Protein AF-A0A7M3SUS5-F1 (afdb_monomer_lite)

Foldseek 3Di:
DDDDDPDPVVQVVQQLPFAWDDDQFWIKTDGHPRDIDIDGPVFFFFWKWWAALPDDVDQRIWIWTDGDPDIDIHRCPHHCNVVVVVVQVPPPPFAVVLVVVRVPDNHGDMGTRDGDDDD

Radius of gyration: 15.19 Å; chains: 1; bounding box: 32×44×40 Å

Organism: NCBI:txid589162

Structure (mmCIF, N/CA/C/O backbone):
data_AF-A0A7M3SUS5-F1
#
_entry.id   AF-A0A7M3SUS5-F1
#
loop_
_atom_site.group_PDB
_atom_site.id
_atom_site.type_symbol
_atom_site.label_atom_id
_atom_site.label_alt_id
_atom_site.label_comp_id
_atom_site.label_asym_id
_atom_site.label_entity_id
_atom_site.label_seq_id
_atom_site.pdbx_PDB_ins_code
_atom_site.Cartn_x
_atom_site.Cartn_y
_atom_site.Cartn_z
_atom_site.occupancy
_atom_site.B_iso_or_equiv
_atom_site.auth_seq_id
_atom_site.auth_comp_id
_atom_site.auth_asym_id
_atom_site.auth_atom_id
_atom_site.pdbx_PDB_model_num
ATOM 1 N N . MET A 1 1 ? 0.648 -34.077 -21.113 1.00 37.06 1 MET A N 1
ATOM 2 C CA . MET A 1 1 ? 1.549 -32.969 -21.511 1.00 37.06 1 MET A CA 1
ATOM 3 C C . MET A 1 1 ? 0.946 -31.666 -20.999 1.00 37.06 1 MET A C 1
ATOM 5 O O . MET A 1 1 ? -0.197 -31.383 -21.328 1.00 37.06 1 MET A O 1
ATOM 9 N N . ARG A 1 2 ? 1.629 -30.940 -20.102 1.00 43.94 2 ARG A N 1
ATOM 10 C CA . ARG A 1 2 ? 1.117 -29.683 -19.525 1.00 43.94 2 ARG A CA 1
ATOM 11 C C . ARG A 1 2 ? 1.377 -28.539 -20.511 1.00 43.94 2 ARG A C 1
ATOM 13 O O . ARG A 1 2 ? 2.523 -28.171 -20.730 1.00 43.94 2 ARG A O 1
ATOM 20 N N . PHE A 1 3 ? 0.316 -28.000 -21.106 1.00 39.19 3 PHE A N 1
ATOM 21 C CA . PHE A 1 3 ? 0.371 -26.826 -21.977 1.00 39.19 3 PHE A CA 1
ATOM 22 C C . PHE A 1 3 ? 0.486 -25.566 -21.113 1.00 39.19 3 PHE A C 1
ATOM 24 O O . PHE A 1 3 ? -0.506 -25.068 -20.588 1.00 39.19 3 PHE A O 1
ATOM 31 N N . TRP A 1 4 ? 1.702 -25.060 -20.918 1.00 55.78 4 TRP A N 1
ATOM 32 C CA . TRP A 1 4 ? 1.907 -23.749 -20.304 1.00 55.78 4 TRP A CA 1
ATOM 33 C C . TRP A 1 4 ? 1.641 -22.674 -21.357 1.00 55.78 4 TRP A C 1
ATOM 35 O O . TRP A 1 4 ? 2.462 -22.419 -22.237 1.00 55.78 4 TRP A O 1
ATOM 45 N N . LYS A 1 5 ? 0.455 -22.062 -21.290 1.00 53.94 5 LYS A N 1
ATOM 46 C CA . LYS A 1 5 ? 0.111 -20.878 -22.080 1.00 53.94 5 LYS A CA 1
ATOM 47 C C . LYS A 1 5 ? 1.040 -19.753 -21.612 1.00 53.94 5 LYS A C 1
ATOM 49 O O . LYS A 1 5 ? 0.907 -19.287 -20.483 1.00 53.94 5 LYS A O 1
ATOM 54 N N . ARG A 1 6 ? 2.020 -19.362 -22.436 1.00 55.66 6 ARG A N 1
ATOM 55 C CA . ARG A 1 6 ? 2.871 -18.193 -22.158 1.00 55.66 6 ARG A CA 1
ATOM 56 C C . ARG A 1 6 ? 1.949 -16.992 -21.940 1.00 55.66 6 ARG A C 1
ATOM 58 O O . ARG A 1 6 ? 1.193 -16.633 -22.841 1.00 55.66 6 ARG A O 1
ATOM 65 N N . ARG A 1 7 ? 1.956 -16.430 -20.730 1.00 55.03 7 ARG A N 1
ATOM 66 C CA . ARG A 1 7 ? 1.223 -15.203 -20.406 1.00 55.03 7 ARG A CA 1
ATOM 67 C C . ARG A 1 7 ? 1.871 -14.088 -21.220 1.00 55.03 7 ARG A C 1
ATOM 69 O O . ARG A 1 7 ? 3.079 -13.905 -21.114 1.00 55.03 7 ARG A O 1
ATOM 76 N N . ASP A 1 8 ? 1.103 -13.426 -22.081 1.00 55.88 8 ASP A N 1
ATOM 77 C CA . ASP A 1 8 ? 1.621 -12.327 -22.895 1.00 55.88 8 ASP A CA 1
ATOM 78 C C . ASP A 1 8 ? 2.051 -11.181 -21.959 1.00 55.88 8 ASP A C 1
ATOM 80 O O . ASP A 1 8 ? 1.197 -10.621 -21.259 1.00 55.88 8 ASP A O 1
ATOM 84 N N . PRO A 1 9 ? 3.350 -10.834 -21.909 1.00 54.12 9 PRO A N 1
ATOM 85 C CA . PRO A 1 9 ? 3.841 -9.775 -21.039 1.00 54.12 9 PRO A CA 1
ATOM 86 C C . PRO A 1 9 ? 3.248 -8.404 -21.393 1.00 54.12 9 PRO A C 1
ATOM 88 O O . PRO A 1 9 ? 3.115 -7.571 -20.504 1.00 54.12 9 PRO A O 1
ATOM 91 N N . ARG A 1 10 ? 2.799 -8.173 -22.636 1.00 50.00 10 ARG A N 1
ATOM 92 C CA . ARG A 1 10 ? 2.121 -6.926 -23.033 1.00 50.00 10 ARG A CA 1
ATOM 93 C C . ARG A 1 10 ? 0.696 -6.849 -22.504 1.00 50.00 10 ARG A C 1
ATOM 95 O O . ARG A 1 10 ? 0.263 -5.781 -22.094 1.00 50.00 10 ARG A O 1
ATOM 102 N N . ALA A 1 11 ? -0.021 -7.972 -22.465 1.00 49.66 11 ALA A N 1
ATOM 103 C CA . ALA A 1 11 ? -1.354 -8.033 -21.868 1.00 49.66 11 ALA A CA 1
ATOM 104 C C . ALA A 1 11 ? -1.292 -7.900 -20.338 1.00 49.66 11 ALA A C 1
ATOM 106 O O . ALA A 1 11 ? -2.148 -7.250 -19.745 1.00 49.66 11 ALA A O 1
ATOM 107 N N . ALA A 1 12 ? -0.262 -8.471 -19.702 1.00 54.00 12 ALA A N 1
ATOM 108 C CA . ALA A 1 12 ? 0.000 -8.278 -18.278 1.00 54.00 12 ALA A CA 1
ATOM 109 C C . ALA A 1 12 ? 0.387 -6.821 -17.963 1.00 54.00 12 ALA A C 1
ATOM 111 O O . ALA A 1 12 ? -0.200 -6.232 -17.065 1.00 54.00 12 ALA A O 1
ATOM 112 N N . ALA A 1 13 ? 1.288 -6.214 -18.741 1.00 53.88 13 ALA A N 1
ATOM 113 C CA . ALA A 1 13 ? 1.679 -4.813 -18.580 1.00 53.88 13 ALA A CA 1
ATOM 114 C C . ALA A 1 13 ? 0.517 -3.842 -18.847 1.00 53.88 13 ALA A C 1
ATOM 116 O O . ALA A 1 13 ? 0.313 -2.911 -18.080 1.00 53.88 13 ALA A O 1
ATOM 117 N N . ALA A 1 14 ? -0.306 -4.084 -19.873 1.00 52.41 14 ALA A N 1
ATOM 118 C CA . ALA A 1 14 ? -1.496 -3.276 -20.142 1.00 52.41 14 ALA A CA 1
ATOM 119 C C . ALA A 1 14 ? -2.527 -3.386 -19.011 1.00 52.41 14 ALA A C 1
ATOM 121 O O . ALA A 1 14 ? -3.137 -2.395 -18.641 1.00 52.41 14 ALA A O 1
ATOM 122 N N . GLN A 1 15 ? -2.692 -4.569 -18.415 1.00 52.59 15 GLN A N 1
ATOM 123 C CA . GLN A 1 15 ? -3.563 -4.769 -17.255 1.00 52.59 15 GLN A CA 1
ATOM 124 C C . GLN A 1 15 ? -3.034 -4.087 -15.984 1.00 52.59 15 GLN A C 1
ATOM 126 O O . GLN A 1 15 ? -3.814 -3.838 -15.072 1.00 52.59 15 GLN A O 1
ATOM 131 N N . LEU A 1 16 ? -1.737 -3.768 -15.941 1.00 60.53 16 LEU A N 1
ATOM 132 C CA . LEU A 1 16 ? -1.097 -2.995 -14.878 1.00 60.53 16 LEU A CA 1
ATOM 133 C C . LEU A 1 16 ? -1.031 -1.487 -15.177 1.00 60.53 16 LEU A C 1
ATOM 135 O O . LEU A 1 16 ? -0.818 -0.715 -14.248 1.00 60.53 16 LEU A O 1
ATOM 139 N N . ALA A 1 17 ? -1.236 -1.075 -16.433 1.00 64.31 17 ALA A N 1
ATOM 140 C CA . ALA A 1 17 ? -1.254 0.319 -16.858 1.00 64.31 17 ALA A CA 1
ATOM 141 C C . ALA A 1 17 ? -2.576 0.985 -16.445 1.00 64.31 17 ALA A C 1
ATOM 143 O O . ALA A 1 17 ? -3.630 0.737 -17.032 1.00 64.31 17 ALA A O 1
ATOM 144 N N . GLY A 1 18 ? -2.503 1.827 -15.425 1.00 84.12 18 GLY A N 1
ATOM 145 C CA . GLY A 1 18 ? -3.589 2.657 -14.917 1.00 84.12 18 GLY A CA 1
ATOM 146 C C . GLY A 1 18 ? -3.058 3.565 -13.812 1.00 84.12 18 GLY A C 1
ATOM 147 O O . GLY A 1 18 ? -1.849 3.624 -13.609 1.00 84.12 18 GLY A O 1
ATOM 148 N N . ALA A 1 19 ? -3.935 4.284 -13.123 1.00 93.88 19 ALA A N 1
ATOM 149 C CA . ALA A 1 19 ? -3.577 5.141 -11.997 1.00 93.88 19 ALA A CA 1
ATOM 150 C C . ALA A 1 19 ? -4.220 4.632 -10.705 1.00 93.88 19 ALA A C 1
ATOM 152 O O . ALA A 1 19 ? -5.224 3.918 -10.733 1.00 93.88 19 ALA A O 1
ATOM 153 N N . VAL A 1 20 ? -3.654 5.020 -9.568 1.00 96.88 20 VAL A N 1
ATOM 154 C CA . VAL A 1 20 ? -4.311 4.901 -8.270 1.00 96.88 20 VAL A CA 1
ATOM 155 C C . VAL A 1 20 ? -4.761 6.282 -7.805 1.00 96.88 20 VAL A C 1
ATOM 157 O O . VAL A 1 20 ? -4.039 7.269 -7.927 1.00 96.88 20 VAL A O 1
ATOM 160 N N . SER A 1 21 ? -5.982 6.359 -7.298 1.00 97.06 21 SER A N 1
ATOM 161 C CA . SER A 1 21 ? -6.588 7.571 -6.758 1.00 97.06 21 SER A CA 1
ATOM 162 C C . SER A 1 21 ? -7.419 7.229 -5.528 1.00 97.06 21 SER A C 1
ATOM 164 O O . SER A 1 21 ? -7.692 6.061 -5.240 1.00 97.06 21 SER A O 1
ATOM 166 N N . PHE A 1 22 ? -7.813 8.242 -4.768 1.00 98.06 22 PHE A N 1
ATOM 167 C CA . PHE A 1 22 ? -8.688 8.066 -3.621 1.00 98.06 22 PHE A CA 1
ATOM 168 C C . PHE A 1 22 ? -9.558 9.300 -3.410 1.00 98.06 22 PHE A C 1
ATOM 170 O O . PHE A 1 22 ? -9.218 10.404 -3.832 1.00 98.06 22 PHE A O 1
ATOM 177 N N . ASP A 1 23 ? -10.683 9.078 -2.745 1.00 97.19 23 ASP A N 1
ATOM 178 C CA . ASP A 1 23 ? -11.558 10.104 -2.191 1.00 97.19 23 ASP A CA 1
ATOM 179 C C . ASP A 1 23 ? -11.801 9.812 -0.700 1.00 97.19 23 ASP A C 1
ATOM 181 O O . ASP A 1 23 ? -11.162 8.933 -0.115 1.00 97.19 23 ASP A O 1
ATOM 185 N N . ASP A 1 24 ? -12.736 10.521 -0.072 1.00 97.00 24 ASP A N 1
ATOM 186 C CA . ASP A 1 24 ? -13.064 10.331 1.346 1.00 97.00 24 ASP A CA 1
ATOM 187 C C . ASP A 1 24 ? -13.679 8.954 1.662 1.00 97.00 24 ASP A C 1
ATOM 189 O O . ASP A 1 24 ? -13.742 8.548 2.822 1.00 97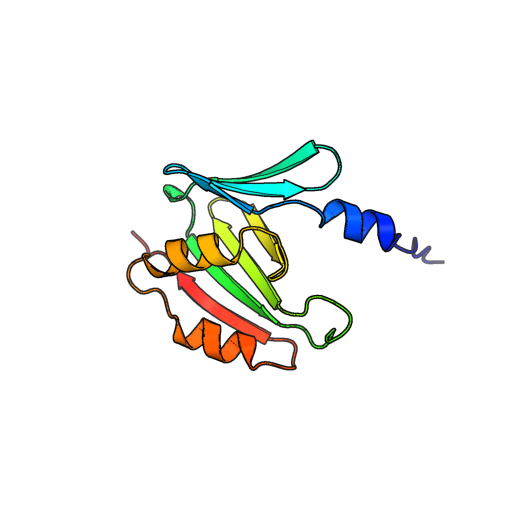.00 24 ASP A O 1
ATOM 193 N N . GLN A 1 25 ? -14.151 8.213 0.655 1.00 96.75 25 GLN A N 1
ATOM 194 C CA . GLN A 1 25 ? -14.850 6.940 0.828 1.00 96.75 25 GLN A CA 1
ATOM 195 C C . GLN A 1 25 ? -13.994 5.724 0.476 1.00 96.75 25 GLN A C 1
ATOM 197 O O . GLN A 1 25 ? -14.131 4.678 1.121 1.00 96.75 25 GLN A O 1
ATOM 202 N N . ARG A 1 26 ? -13.163 5.812 -0.566 1.00 96.88 26 ARG A N 1
ATOM 203 C CA . ARG A 1 26 ? -12.466 4.652 -1.128 1.00 96.88 26 ARG A CA 1
ATOM 204 C C . ARG A 1 26 ? -11.144 4.997 -1.801 1.00 96.88 26 ARG A C 1
ATOM 206 O O . ARG A 1 26 ? -10.934 6.100 -2.292 1.00 96.88 26 ARG A O 1
ATOM 213 N N . ILE A 1 27 ? -10.312 3.971 -1.919 1.00 97.81 27 ILE A N 1
ATOM 214 C CA . ILE A 1 27 ? -9.151 3.922 -2.806 1.00 97.81 27 ILE A CA 1
ATOM 215 C C . ILE A 1 27 ? -9.587 3.199 -4.081 1.00 97.81 27 ILE A C 1
ATOM 217 O O . ILE A 1 27 ? -10.257 2.164 -4.002 1.00 97.81 27 ILE A O 1
ATOM 221 N N . THR A 1 28 ? -9.212 3.721 -5.245 1.00 96.44 28 THR A N 1
ATOM 222 C CA . THR A 1 28 ? -9.520 3.150 -6.559 1.00 96.44 28 THR A CA 1
ATOM 223 C C . THR A 1 28 ? -8.243 2.981 -7.365 1.00 96.44 28 THR A C 1
ATOM 225 O O . THR A 1 28 ? -7.471 3.921 -7.522 1.00 96.44 28 THR A O 1
ATOM 228 N N . ARG A 1 29 ? -8.037 1.787 -7.917 1.00 95.38 29 ARG A N 1
ATOM 229 C CA . ARG A 1 29 ? -7.000 1.510 -8.904 1.00 95.38 29 ARG A CA 1
ATOM 230 C C . ARG A 1 29 ? -7.649 1.262 -10.255 1.00 95.38 29 ARG A C 1
ATOM 232 O O . ARG A 1 29 ? -8.445 0.337 -10.412 1.00 95.38 29 ARG A O 1
ATOM 239 N N . GLU A 1 30 ? -7.284 2.064 -11.237 1.00 94.12 30 GLU A N 1
ATOM 240 C CA . GLU A 1 30 ? -7.628 1.825 -12.630 1.00 94.12 30 GLU A CA 1
ATOM 241 C C . GLU A 1 30 ? -6.696 0.767 -13.229 1.00 94.12 30 GLU A C 1
ATOM 243 O O . GLU A 1 30 ? -5.501 0.708 -12.940 1.00 94.12 30 GLU A O 1
ATOM 248 N N . LEU A 1 31 ? -7.262 -0.090 -14.068 1.00 88.88 31 LEU A N 1
ATOM 249 C CA . LEU A 1 31 ? -6.579 -1.142 -14.807 1.00 88.88 31 LEU A CA 1
ATOM 250 C C . LEU A 1 31 ? -6.808 -0.915 -16.304 1.00 88.88 31 LEU A C 1
ATOM 252 O O . LEU A 1 31 ? -7.820 -0.342 -16.723 1.00 88.88 31 LEU A O 1
ATOM 256 N N . GLY A 1 32 ? -5.932 -1.468 -17.140 1.00 83.50 32 GLY A N 1
ATOM 257 C CA . GLY A 1 32 ? -6.126 -1.411 -18.586 1.00 83.50 32 GLY A CA 1
ATOM 258 C C . GLY A 1 32 ? -7.459 -2.006 -19.045 1.00 83.50 32 GLY A C 1
ATOM 259 O O . GLY A 1 32 ? -7.948 -3.012 -18.520 1.00 83.50 32 GLY A O 1
ATOM 260 N N . GLY A 1 33 ? -8.026 -1.393 -20.086 1.00 80.88 33 GLY A N 1
ATOM 261 C CA . GLY A 1 33 ? -9.284 -1.834 -20.690 1.00 80.88 33 GLY A CA 1
ATOM 262 C C . GLY A 1 33 ? -10.539 -1.364 -19.950 1.00 80.88 33 GLY A C 1
ATOM 263 O O . GLY A 1 33 ? -11.564 -2.033 -20.039 1.00 80.88 33 GLY A O 1
ATOM 264 N N . GLY A 1 34 ? -10.463 -0.246 -19.216 1.00 83.31 34 GLY A N 1
ATOM 265 C CA . GLY A 1 34 ? -11.615 0.373 -18.543 1.00 83.31 34 GLY A CA 1
ATOM 266 C C . GLY A 1 34 ? -12.080 -0.370 -17.290 1.00 83.31 34 GLY A C 1
ATOM 267 O O . GLY A 1 34 ? -13.203 -0.177 -16.832 1.00 83.31 34 GLY A O 1
ATOM 268 N N . ARG A 1 35 ? -11.237 -1.253 -16.755 1.00 89.69 35 ARG A N 1
ATOM 269 C CA . ARG A 1 35 ? -11.499 -1.971 -15.509 1.00 89.69 35 ARG A CA 1
ATOM 270 C C . ARG A 1 35 ? -10.977 -1.156 -14.333 1.00 89.69 35 ARG A C 1
ATOM 272 O O . ARG A 1 35 ? -9.997 -0.435 -14.469 1.00 89.69 35 ARG A O 1
ATOM 279 N N . SER A 1 36 ? -11.578 -1.332 -13.167 1.00 92.38 36 SER A N 1
ATOM 280 C CA . SER A 1 36 ? -11.056 -0.780 -11.922 1.00 92.38 36 SER A CA 1
ATOM 281 C C . SER A 1 36 ? -11.304 -1.727 -10.757 1.00 92.38 36 SER A C 1
ATOM 283 O O . SER A 1 36 ? -12.188 -2.586 -10.795 1.00 92.38 36 SER A O 1
ATOM 285 N N . GLU A 1 37 ? -10.484 -1.572 -9.730 1.00 93.88 37 GLU A N 1
ATOM 286 C CA . GLU A 1 37 ? -10.607 -2.225 -8.434 1.00 93.88 37 GLU A CA 1
ATOM 287 C C . GLU A 1 37 ? -10.715 -1.129 -7.373 1.00 93.88 37 GLU A C 1
ATOM 289 O O . GLU A 1 37 ? -10.093 -0.076 -7.502 1.00 93.88 37 GLU A O 1
ATOM 294 N N . SER A 1 38 ? -11.518 -1.339 -6.330 1.00 95.06 38 SER A N 1
ATOM 295 C CA . SER A 1 38 ? -11.671 -0.340 -5.268 1.00 95.06 38 SER A CA 1
ATOM 296 C C . SER A 1 38 ? -11.884 -0.976 -3.907 1.00 95.06 38 SER A C 1
ATOM 298 O O . SER A 1 38 ? -12.504 -2.035 -3.811 1.00 95.06 38 SER A O 1
ATOM 300 N N . ILE A 1 39 ? -11.417 -0.308 -2.861 1.00 96.38 39 ILE A N 1
ATOM 301 C CA . ILE A 1 39 ? -11.563 -0.712 -1.463 1.00 96.38 39 ILE A CA 1
ATOM 302 C C . ILE A 1 39 ? -12.034 0.497 -0.666 1.00 96.38 39 ILE A C 1
ATOM 304 O O . ILE A 1 39 ? -11.506 1.595 -0.836 1.00 96.38 39 ILE A O 1
ATOM 308 N N . ARG A 1 40 ? -13.063 0.325 0.169 1.00 96.12 40 ARG A N 1
ATOM 309 C CA . ARG A 1 40 ? -13.512 1.417 1.036 1.00 96.12 40 ARG A CA 1
ATOM 310 C C . ARG A 1 40 ? -12.536 1.581 2.190 1.00 96.12 40 ARG A C 1
ATOM 312 O O . ARG A 1 40 ? -12.073 0.582 2.729 1.00 96.12 40 ARG A O 1
ATOM 319 N N . TRP A 1 41 ? -12.309 2.813 2.633 1.00 96.00 41 TRP A N 1
ATOM 320 C CA . TRP A 1 41 ? -11.459 3.077 3.801 1.00 96.00 41 TRP A CA 1
ATOM 321 C C . TRP A 1 41 ? -11.935 2.331 5.047 1.00 96.00 41 TRP A C 1
ATOM 323 O O . TRP A 1 41 ? -11.130 1.762 5.767 1.00 96.00 41 TRP A O 1
ATOM 333 N N . VAL A 1 42 ? -13.254 2.257 5.244 1.00 95.50 42 VAL A N 1
ATOM 334 C CA . VAL A 1 42 ? -13.875 1.535 6.370 1.00 95.50 42 VAL A CA 1
ATOM 335 C C . VAL A 1 42 ? -13.697 0.016 6.308 1.00 95.50 42 VAL A C 1
ATOM 337 O O . VAL A 1 42 ? -13.918 -0.662 7.302 1.00 95.50 42 VAL A O 1
ATOM 340 N N . GLU A 1 43 ? -13.349 -0.527 5.141 1.00 95.69 43 GLU A N 1
ATOM 341 C CA . GLU A 1 43 ? -13.078 -1.953 4.956 1.00 95.69 43 GLU A CA 1
ATOM 342 C C . GLU A 1 43 ? -11.574 -2.252 5.018 1.00 95.69 43 GLU A C 1
ATOM 344 O O . GLU A 1 43 ? -11.220 -3.415 5.189 1.00 95.69 43 GLU A O 1
ATOM 349 N N . LEU A 1 44 ? -10.704 -1.240 4.868 1.00 97.06 44 LEU A N 1
ATOM 350 C CA . LEU A 1 44 ? -9.251 -1.397 4.863 1.00 97.06 44 LEU A CA 1
ATOM 351 C C . LEU A 1 44 ? -8.787 -1.902 6.229 1.00 97.06 44 LEU A C 1
ATOM 353 O O . LEU A 1 44 ? -8.907 -1.213 7.239 1.00 97.06 44 LEU A O 1
ATOM 357 N N . SER A 1 45 ? -8.232 -3.106 6.240 1.00 97.00 45 SER A N 1
ATOM 358 C CA . SER A 1 45 ? -7.783 -3.783 7.454 1.00 97.00 45 SER A CA 1
ATOM 359 C C . SER A 1 45 ? -6.270 -3.934 7.522 1.00 97.00 45 SER A C 1
ATOM 361 O O . SER A 1 45 ? -5.725 -4.138 8.602 1.00 97.00 45 SER A O 1
ATOM 363 N N . GLU A 1 46 ? -5.570 -3.881 6.387 1.00 97.88 46 GLU A N 1
ATOM 364 C CA . GLU A 1 46 ? -4.125 -4.100 6.346 1.00 97.88 46 GLU A CA 1
ATOM 365 C C . GLU A 1 46 ? -3.474 -3.437 5.126 1.00 97.88 46 GLU A C 1
ATOM 367 O O . GLU A 1 46 ? -4.031 -3.437 4.026 1.00 97.88 46 GLU A O 1
ATOM 372 N N . VAL A 1 47 ? -2.270 -2.900 5.332 1.00 98.38 47 VAL A N 1
ATOM 373 C CA . VAL A 1 47 ? -1.388 -2.362 4.292 1.00 98.38 47 VAL A CA 1
ATOM 374 C C . VAL A 1 47 ? -0.032 -3.045 4.410 1.00 98.38 47 VAL A C 1
ATOM 376 O O . VAL A 1 47 ? 0.595 -3.023 5.474 1.00 98.38 47 VAL A O 1
ATOM 379 N N . ARG A 1 48 ? 0.442 -3.627 3.307 1.00 98.31 48 ARG A N 1
ATOM 380 C CA . ARG A 1 48 ? 1.798 -4.171 3.198 1.00 98.31 48 ARG A CA 1
ATOM 381 C C . ARG A 1 48 ? 2.530 -3.627 1.991 1.00 98.31 48 ARG A C 1
ATOM 383 O O . ARG A 1 48 ? 1.914 -3.293 0.982 1.00 98.31 48 ARG A O 1
ATOM 390 N N . LEU A 1 49 ? 3.848 -3.685 2.073 1.00 97.81 49 LEU A N 1
ATOM 391 C CA . LEU A 1 49 ? 4.724 -3.690 0.915 1.00 97.81 49 LEU A CA 1
ATOM 392 C C . LEU A 1 49 ? 5.256 -5.099 0.686 1.00 97.81 49 LEU A C 1
ATOM 394 O O . LEU A 1 49 ? 5.674 -5.774 1.626 1.00 97.81 49 LEU A O 1
ATOM 398 N N . VAL 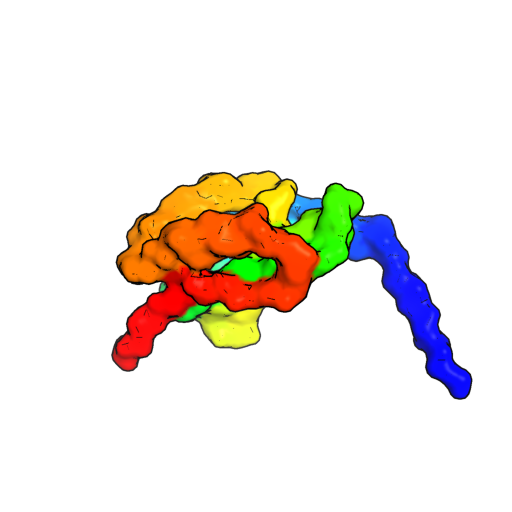A 1 50 ? 5.221 -5.548 -0.561 1.00 96.44 50 VAL A N 1
ATOM 399 C CA . VAL A 1 50 ? 5.851 -6.791 -1.003 1.00 96.44 50 VAL A CA 1
ATOM 400 C C . VAL A 1 50 ? 6.966 -6.425 -1.960 1.00 96.44 50 VAL A C 1
ATOM 402 O O . VAL A 1 50 ? 6.714 -5.756 -2.961 1.00 96.44 50 VAL A O 1
ATOM 405 N N . THR A 1 51 ? 8.179 -6.863 -1.644 1.00 95.12 51 THR A N 1
ATOM 406 C CA . THR A 1 51 ? 9.352 -6.680 -2.498 1.00 95.12 51 THR A CA 1
ATOM 407 C C . THR A 1 51 ? 9.659 -7.967 -3.250 1.00 95.12 51 THR A C 1
ATOM 409 O O . THR A 1 51 ? 9.347 -9.062 -2.768 1.00 95.12 51 THR A O 1
ATOM 412 N N . THR A 1 52 ? 10.271 -7.852 -4.425 1.00 91.12 52 THR A N 1
ATOM 413 C CA . THR A 1 52 ? 10.750 -8.996 -5.209 1.00 91.12 52 THR A CA 1
ATOM 414 C C . THR A 1 52 ? 12.212 -8.838 -5.605 1.00 91.12 52 THR A C 1
ATOM 416 O O . THR A 1 52 ? 12.757 -7.746 -5.570 1.00 91.12 52 THR A O 1
ATOM 419 N N . ASP A 1 53 ? 12.857 -9.923 -6.023 1.00 87.19 53 ASP A N 1
ATOM 420 C CA . ASP A 1 53 ? 14.202 -9.894 -6.616 1.00 87.19 53 ASP A CA 1
ATOM 421 C C . ASP A 1 53 ? 14.188 -9.641 -8.142 1.00 87.19 53 ASP A C 1
ATOM 423 O O . ASP A 1 53 ? 15.160 -9.930 -8.840 1.00 87.19 53 ASP A O 1
ATOM 427 N N . GLY A 1 54 ? 13.076 -9.118 -8.678 1.00 77.75 54 GLY A N 1
ATOM 428 C CA . GLY A 1 54 ? 12.854 -8.903 -10.114 1.00 77.75 54 GLY A CA 1
ATOM 429 C C . GLY A 1 54 ? 13.409 -7.591 -10.684 1.00 77.75 54 GLY A C 1
ATOM 430 O O . GLY A 1 54 ? 13.406 -7.410 -11.908 1.00 77.75 54 GLY A O 1
ATOM 431 N N . GLY A 1 55 ? 13.880 -6.684 -9.826 1.00 74.38 55 GLY A N 1
ATOM 432 C CA . GLY A 1 55 ? 14.512 -5.431 -10.229 1.00 74.38 55 GLY A CA 1
ATOM 433 C C . GLY A 1 55 ? 15.835 -5.651 -10.983 1.00 74.38 55 GLY A C 1
ATOM 434 O O . GLY A 1 55 ? 16.419 -6.738 -10.946 1.00 74.38 55 GLY A O 1
ATOM 435 N N . PRO A 1 56 ? 16.342 -4.641 -11.715 1.00 69.25 56 PRO A N 1
ATOM 436 C CA . PRO A 1 56 ? 15.812 -3.280 -11.872 1.00 69.25 56 PRO A CA 1
ATOM 437 C C . PRO A 1 56 ? 14.889 -3.104 -13.097 1.00 69.25 56 PRO A C 1
ATOM 439 O O . PRO A 1 56 ? 14.491 -1.989 -13.422 1.00 69.25 56 PRO A O 1
ATOM 442 N N . PHE A 1 57 ? 14.611 -4.173 -13.851 1.00 72.62 57 PHE A N 1
ATOM 443 C CA . PHE A 1 57 ? 13.876 -4.089 -15.126 1.00 72.62 57 PHE A CA 1
ATOM 444 C C . PHE A 1 57 ? 12.354 -4.222 -14.975 1.00 72.62 57 PHE A C 1
ATOM 446 O O . PHE A 1 57 ? 11.619 -3.985 -15.936 1.00 72.62 57 PHE A O 1
ATOM 453 N N . ALA A 1 58 ? 11.891 -4.623 -13.796 1.00 74.06 58 ALA A N 1
ATOM 454 C CA . 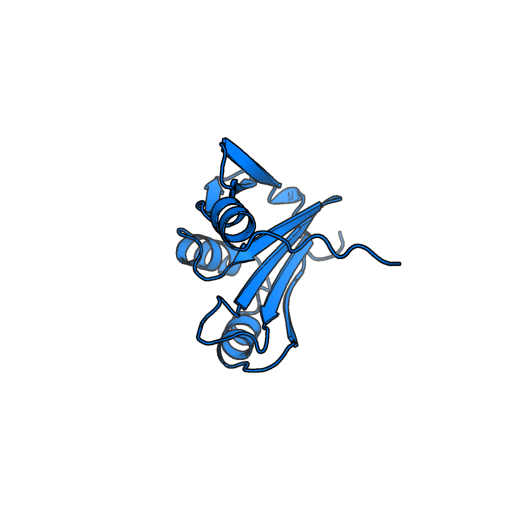ALA A 1 58 ? 10.493 -4.671 -13.405 1.00 74.06 58 ALA A CA 1
ATOM 455 C C . ALA A 1 58 ? 10.337 -3.947 -12.067 1.00 74.06 58 ALA A C 1
ATOM 457 O O . ALA A 1 58 ? 11.278 -3.942 -11.276 1.00 74.06 58 ALA A O 1
ATOM 458 N N . ASP A 1 59 ? 9.158 -3.364 -11.841 1.00 79.12 59 ASP A N 1
ATOM 459 C CA . ASP A 1 59 ? 8.795 -2.836 -10.527 1.00 79.12 59 ASP A CA 1
ATOM 460 C C . ASP A 1 59 ? 8.866 -3.978 -9.513 1.00 79.12 59 ASP A C 1
ATOM 462 O O . ASP A 1 59 ? 8.173 -4.996 -9.642 1.00 79.12 59 ASP A O 1
ATOM 466 N N . ASP A 1 60 ? 9.776 -3.830 -8.565 1.00 87.38 60 ASP A N 1
ATOM 467 C CA . ASP A 1 60 ? 10.092 -4.813 -7.554 1.00 87.38 60 ASP A CA 1
ATOM 468 C C . ASP A 1 60 ? 9.440 -4.495 -6.214 1.00 87.38 60 ASP A C 1
ATOM 470 O O . ASP A 1 60 ? 9.629 -5.271 -5.283 1.00 87.38 60 ASP A O 1
ATOM 474 N N . VAL A 1 61 ? 8.613 -3.448 -6.126 1.00 93.12 61 VAL A N 1
ATOM 475 C CA . VAL A 1 61 ? 7.895 -3.066 -4.911 1.00 93.12 61 VAL A CA 1
ATOM 476 C C . VAL A 1 61 ? 6.400 -2.922 -5.209 1.00 93.12 61 VAL A C 1
ATOM 478 O O . VAL A 1 61 ? 5.969 -2.160 -6.069 1.00 93.12 61 VAL A O 1
ATOM 481 N N . VAL A 1 62 ? 5.556 -3.637 -4.469 1.00 94.94 62 VAL A N 1
ATOM 482 C CA . VAL A 1 62 ? 4.098 -3.613 -4.656 1.00 94.94 62 VAL A CA 1
ATOM 483 C C . VAL A 1 62 ? 3.396 -3.323 -3.337 1.00 94.94 62 VAL A C 1
ATOM 485 O O . VAL A 1 62 ? 3.568 -4.049 -2.357 1.00 94.94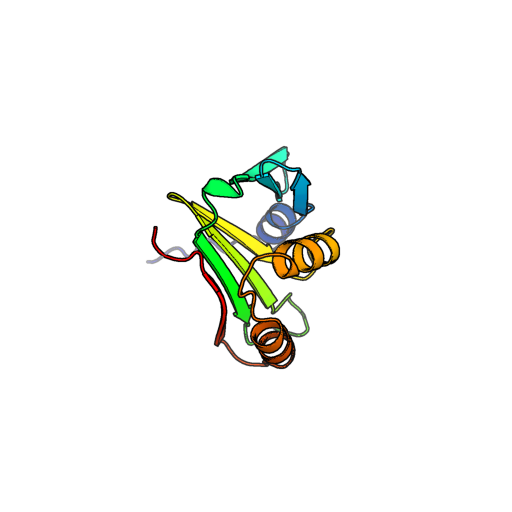 62 VAL A O 1
ATOM 488 N N . TRP A 1 63 ? 2.536 -2.307 -3.331 1.00 97.50 63 TRP A N 1
ATOM 489 C CA . TRP A 1 63 ? 1.590 -2.057 -2.251 1.00 97.50 63 TRP A CA 1
ATOM 490 C C . TRP A 1 63 ? 0.449 -3.066 -2.304 1.00 97.50 63 TRP A C 1
ATOM 492 O O . TRP A 1 63 ? -0.193 -3.259 -3.338 1.00 97.50 63 TRP A O 1
ATOM 502 N N . VAL A 1 64 ? 0.170 -3.689 -1.167 1.00 97.56 64 VAL A N 1
ATOM 503 C CA . VAL A 1 64 ? -0.931 -4.629 -0.974 1.00 97.56 64 VAL A CA 1
ATOM 504 C C . VAL A 1 64 ? -1.893 -4.018 0.031 1.00 97.56 64 VAL A C 1
ATOM 506 O O . VAL A 1 64 ? -1.578 -3.903 1.215 1.00 97.56 64 VAL A O 1
ATOM 509 N N . LEU A 1 65 ? -3.066 -3.623 -0.453 1.00 98.00 65 LEU A N 1
ATOM 510 C CA . LEU A 1 65 ? -4.147 -3.060 0.350 1.00 98.00 65 LEU A CA 1
ATOM 511 C C . LEU A 1 65 ? -5.201 -4.141 0.552 1.00 98.00 65 LEU A C 1
ATOM 513 O O . LEU A 1 65 ? -5.778 -4.605 -0.429 1.00 98.00 65 LEU A O 1
ATOM 517 N N . VAL A 1 66 ? -5.457 -4.554 1.789 1.00 97.06 66 VAL A N 1
ATOM 518 C CA . VAL A 1 66 ? -6.397 -5.641 2.102 1.00 97.06 66 VAL A CA 1
ATOM 519 C C . VAL A 1 66 ? -7.580 -5.096 2.883 1.00 97.06 66 VAL A C 1
ATOM 521 O O . VAL A 1 66 ? -7.402 -4.320 3.822 1.00 97.06 66 VAL A O 1
ATOM 524 N N . GLY A 1 67 ? -8.783 -5.536 2.524 1.00 93.88 67 GLY A N 1
ATOM 525 C CA . GLY A 1 67 ? -9.987 -5.209 3.271 1.00 93.88 67 GLY A CA 1
ATOM 526 C C . GLY A 1 67 ? -11.243 -5.895 2.760 1.00 93.88 67 GLY A C 1
ATOM 527 O O . GLY A 1 67 ? -11.384 -6.184 1.569 1.00 93.88 67 GLY A O 1
ATOM 528 N N . GLY A 1 68 ? -12.167 -6.167 3.681 1.00 87.06 68 GLY A N 1
ATOM 529 C CA . GLY A 1 68 ? -13.318 -7.025 3.410 1.00 87.06 68 GLY A CA 1
ATOM 530 C C . GLY A 1 68 ? -12.880 -8.408 2.911 1.00 87.06 68 GLY A C 1
ATOM 531 O O . GLY A 1 68 ? -12.110 -9.098 3.572 1.00 87.06 68 GLY A O 1
ATOM 532 N N . ASP A 1 69 ? -13.365 -8.805 1.735 1.00 85.81 69 ASP A N 1
ATOM 533 C CA . ASP A 1 69 ? -13.064 -10.073 1.059 1.00 85.81 69 ASP A CA 1
ATOM 534 C C . ASP A 1 69 ? -12.050 -9.935 -0.094 1.00 85.81 69 ASP A C 1
ATOM 536 O O . ASP A 1 69 ? -11.855 -10.873 -0.872 1.00 85.81 69 ASP A O 1
ATOM 540 N N . ARG A 1 70 ? -11.402 -8.769 -0.228 1.00 87.81 70 ARG A N 1
ATOM 541 C CA . ARG A 1 70 ? -10.568 -8.426 -1.387 1.00 87.81 70 ARG A CA 1
ATOM 542 C C . ARG A 1 70 ? -9.239 -7.780 -1.008 1.00 87.81 70 ARG A C 1
ATOM 544 O O . ARG A 1 70 ? -9.052 -7.249 0.083 1.00 87.81 70 ARG A O 1
ATOM 551 N N . GLY A 1 71 ? -8.316 -7.805 -1.966 1.00 90.75 71 GLY A N 1
ATOM 552 C CA . GLY A 1 71 ? -7.072 -7.051 -1.913 1.00 90.75 71 GLY A CA 1
ATOM 553 C C . GLY A 1 71 ? -6.808 -6.336 -3.232 1.00 90.75 71 GLY A C 1
ATOM 554 O O . GLY A 1 71 ? -7.150 -6.858 -4.293 1.00 90.75 71 GLY A O 1
ATOM 555 N N . ILE A 1 72 ? -6.209 -5.150 -3.161 1.00 94.25 72 ILE A N 1
ATOM 556 C CA . ILE A 1 72 ? -5.733 -4.391 -4.320 1.00 94.25 72 ILE A CA 1
ATOM 557 C C . ILE A 1 72 ? -4.213 -4.409 -4.305 1.00 94.25 72 ILE A C 1
ATOM 559 O O . ILE A 1 72 ? -3.589 -4.118 -3.285 1.00 94.25 72 ILE A O 1
ATOM 563 N N . LEU A 1 73 ? -3.633 -4.739 -5.455 1.00 94.81 73 LEU A N 1
ATOM 564 C CA . LEU A 1 73 ? -2.198 -4.655 -5.692 1.00 94.81 73 LEU A CA 1
ATOM 565 C C . LEU A 1 73 ? -1.908 -3.375 -6.470 1.00 94.81 73 LEU A C 1
ATOM 567 O O . LEU A 1 73 ? -2.426 -3.206 -7.575 1.00 94.81 73 LEU A O 1
ATOM 571 N N . VAL A 1 74 ? -1.082 -2.497 -5.915 1.00 95.06 74 VAL A N 1
ATOM 572 C CA . VAL A 1 74 ? -0.658 -1.244 -6.544 1.00 95.06 74 VAL A CA 1
ATOM 573 C C . VAL A 1 74 ? 0.868 -1.283 -6.685 1.00 95.06 74 VAL A C 1
ATOM 575 O O . VAL A 1 74 ? 1.569 -1.110 -5.691 1.00 95.06 74 VAL A O 1
ATOM 578 N N . PRO A 1 75 ? 1.403 -1.561 -7.888 1.00 93.38 75 PRO A N 1
ATOM 579 C CA . PRO A 1 75 ? 2.832 -1.396 -8.165 1.00 93.38 75 PRO A CA 1
ATOM 580 C C . PRO A 1 75 ? 3.305 0.005 -7.762 1.00 93.38 75 PRO A C 1
ATOM 582 O O . PRO A 1 75 ? 2.563 0.969 -7.971 1.00 93.38 75 PRO A O 1
ATOM 585 N N . SER A 1 76 ? 4.497 0.128 -7.188 1.00 92.25 76 SER A N 1
ATOM 586 C CA . SER A 1 76 ? 5.031 1.400 -6.681 1.00 92.25 76 SER A CA 1
ATOM 587 C C . SER A 1 76 ? 5.162 2.469 -7.757 1.00 92.25 76 SER A C 1
ATOM 589 O O . SER A 1 76 ? 4.902 3.642 -7.497 1.00 92.25 76 SER A O 1
ATOM 591 N N . GLU A 1 77 ? 5.443 2.050 -8.988 1.00 90.44 77 GLU A N 1
ATOM 592 C CA . GLU A 1 77 ? 5.545 2.930 -10.152 1.00 90.44 77 GLU A CA 1
ATOM 593 C C . GLU A 1 77 ? 4.170 3.333 -10.726 1.00 90.44 77 GLU A C 1
ATOM 595 O O . GLU A 1 77 ? 4.083 4.038 -11.735 1.00 90.44 77 GLU A O 1
ATOM 600 N N . THR A 1 78 ? 3.060 2.901 -10.109 1.00 92.69 78 THR A N 1
ATOM 601 C CA . THR A 1 78 ? 1.713 3.316 -10.528 1.00 92.69 78 THR A CA 1
ATOM 602 C C . THR A 1 78 ? 1.544 4.826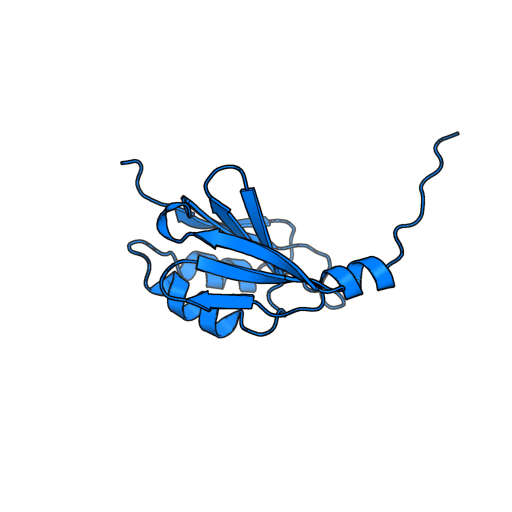 -10.302 1.00 92.69 78 THR A C 1
ATOM 604 O O . THR A 1 78 ? 1.767 5.308 -9.186 1.00 92.69 78 THR A O 1
ATOM 607 N N . PRO A 1 79 ? 1.092 5.600 -11.308 1.00 95.31 79 PRO A N 1
ATOM 608 C CA . PRO A 1 79 ? 0.729 7.001 -11.125 1.00 95.31 79 PRO A CA 1
ATOM 609 C C . PRO A 1 79 ? -0.236 7.197 -9.949 1.00 95.31 79 PRO A C 1
ATOM 611 O O . PRO A 1 79 ? -1.259 6.523 -9.872 1.00 95.31 79 PRO A O 1
ATOM 614 N N . GLY A 1 80 ? 0.085 8.130 -9.049 1.00 96.56 80 GLY A N 1
ATOM 615 C CA . GLY A 1 80 ? -0.713 8.429 -7.851 1.00 96.56 80 GLY A CA 1
ATOM 616 C C . GLY A 1 80 ? -0.252 7.733 -6.564 1.00 96.56 80 GLY A C 1
ATOM 617 O O . GLY A 1 80 ? -0.721 8.100 -5.489 1.00 96.56 80 GLY A O 1
ATOM 618 N N . THR A 1 81 ? 0.710 6.803 -6.632 1.00 96.25 81 THR A N 1
ATOM 619 C CA . THR A 1 81 ? 1.212 6.084 -5.444 1.00 96.25 81 THR A CA 1
ATOM 620 C C . THR A 1 81 ? 1.812 7.012 -4.385 1.00 96.25 81 THR A C 1
ATOM 622 O O . THR A 1 81 ? 1.622 6.774 -3.199 1.00 96.25 81 THR A O 1
ATOM 625 N N . GLY A 1 82 ? 2.471 8.107 -4.785 1.00 96.81 82 GLY A N 1
ATOM 626 C CA . GLY A 1 82 ? 2.996 9.100 -3.836 1.00 96.81 82 GLY A CA 1
ATOM 627 C C . GLY A 1 82 ? 1.898 9.749 -2.984 1.00 96.81 82 GLY A C 1
ATOM 628 O O . GLY A 1 82 ? 1.983 9.738 -1.762 1.00 96.81 82 GLY A O 1
ATOM 629 N N . ALA A 1 83 ? 0.819 10.220 -3.617 1.00 98.06 83 ALA A N 1
ATOM 630 C CA . ALA A 1 83 ? -0.325 10.790 -2.901 1.00 98.06 83 ALA A CA 1
ATOM 631 C C . ALA A 1 83 ? -1.041 9.738 -2.037 1.00 98.06 83 ALA A C 1
ATOM 633 O O . ALA A 1 83 ? -1.522 10.040 -0.947 1.00 98.06 83 ALA A O 1
ATOM 634 N N . LEU A 1 84 ? -1.113 8.490 -2.516 1.00 98.12 84 LEU A N 1
ATOM 635 C CA . LEU A 1 84 ? -1.653 7.386 -1.728 1.00 98.12 84 LEU A CA 1
ATOM 636 C C . LEU A 1 84 ? -0.810 7.142 -0.469 1.00 98.12 84 LEU A C 1
ATOM 638 O O . LEU A 1 84 ? -1.383 6.997 0.606 1.00 98.12 84 LEU A O 1
ATOM 642 N N . LEU A 1 85 ? 0.521 7.118 -0.582 1.00 98.19 85 LEU A N 1
ATOM 643 C CA . LEU A 1 85 ? 1.424 6.968 0.560 1.00 98.19 85 LEU A CA 1
ATOM 644 C C . LEU A 1 85 ? 1.198 8.072 1.596 1.00 98.19 85 LEU A C 1
ATOM 646 O O . LEU A 1 85 ? 0.998 7.754 2.765 1.00 98.19 85 LEU A O 1
ATOM 650 N N . GLU A 1 86 ? 1.171 9.337 1.171 1.00 98.38 86 GLU A N 1
ATOM 651 C CA . GLU A 1 86 ? 0.912 10.473 2.067 1.00 98.38 86 GLU A CA 1
ATOM 652 C C . GLU A 1 86 ? -0.392 10.273 2.851 1.00 98.38 86 GLU A C 1
ATOM 654 O O . GLU A 1 86 ? -0.410 10.392 4.074 1.00 98.38 86 GLU A O 1
ATOM 659 N N . ARG A 1 87 ? -1.467 9.855 2.171 1.00 98.00 87 ARG A N 1
ATOM 660 C CA . ARG A 1 87 ? -2.751 9.572 2.819 1.00 98.00 87 ARG A CA 1
ATOM 661 C C . ARG A 1 87 ? -2.699 8.368 3.765 1.00 98.00 87 ARG A C 1
ATOM 663 O O . ARG A 1 87 ? -3.341 8.388 4.811 1.00 98.00 87 ARG A O 1
ATOM 670 N N . LEU A 1 88 ? -1.968 7.311 3.417 1.00 98.06 88 LEU A N 1
ATOM 671 C CA . LEU A 1 88 ? -1.814 6.130 4.273 1.00 98.06 88 LEU A CA 1
ATOM 672 C C . LEU A 1 88 ? -1.009 6.441 5.542 1.00 98.06 88 LEU A C 1
ATOM 674 O O . LEU A 1 88 ? -1.323 5.897 6.597 1.00 98.06 88 LEU A O 1
ATOM 678 N N . GLN A 1 89 ? -0.029 7.345 5.468 1.00 98.00 89 GLN A N 1
ATOM 679 C CA . GLN A 1 89 ? 0.756 7.792 6.625 1.00 98.00 89 GLN A CA 1
ATOM 680 C C . GLN A 1 89 ? -0.075 8.550 7.668 1.00 98.00 89 GLN A C 1
ATOM 682 O O . GLN A 1 89 ? 0.336 8.646 8.823 1.00 98.00 89 GLN A O 1
ATOM 687 N N . GLU A 1 90 ? -1.253 9.052 7.293 1.00 97.31 90 GLU A N 1
ATOM 688 C CA . GLU A 1 90 ? -2.202 9.673 8.223 1.00 97.31 90 GLU A CA 1
ATOM 689 C C . GLU A 1 90 ? -2.992 8.642 9.047 1.00 97.31 90 GLU A C 1
ATOM 691 O O . GLU A 1 90 ? -3.681 9.014 10.002 1.00 97.31 90 GLU A O 1
ATOM 696 N N . LEU A 1 91 ? -2.915 7.348 8.710 1.00 97.06 91 LEU A N 1
ATOM 697 C CA . LEU A 1 91 ? -3.561 6.300 9.494 1.00 97.06 91 LEU A CA 1
ATOM 698 C C . LEU A 1 91 ? -2.885 6.176 10.874 1.00 97.06 91 LEU A C 1
ATOM 700 O O . LEU A 1 91 ? -1.658 6.058 10.957 1.00 97.06 91 LEU A O 1
ATOM 704 N N . PRO A 1 92 ? -3.658 6.144 11.977 1.00 96.06 92 PRO A N 1
ATOM 705 C CA . PRO A 1 92 ? -3.094 5.938 13.305 1.00 96.06 92 PRO A CA 1
ATOM 706 C C . PRO A 1 92 ? -2.290 4.637 13.366 1.00 96.06 92 PRO A C 1
ATOM 708 O O . PRO A 1 92 ? -2.788 3.577 12.987 1.00 96.06 92 PRO A O 1
ATOM 711 N N . GLY A 1 93 ? -1.047 4.728 13.841 1.00 96.62 93 GLY A N 1
ATOM 712 C CA . GLY A 1 93 ? -0.149 3.578 13.960 1.00 96.62 93 GLY A CA 1
ATOM 713 C C . GLY A 1 93 ? 0.524 3.137 12.656 1.00 96.62 93 GLY A C 1
ATOM 714 O O . GLY A 1 93 ? 1.098 2.053 12.633 1.00 96.62 93 GLY A O 1
ATOM 715 N N . PHE A 1 94 ? 0.464 3.931 11.580 1.00 98.38 94 PHE A N 1
ATOM 716 C CA . PHE A 1 94 ? 1.193 3.622 10.348 1.00 98.38 94 PHE A CA 1
ATOM 717 C C . PHE A 1 94 ? 2.712 3.617 10.577 1.00 98.38 94 PHE A C 1
ATOM 719 O O . PHE A 1 94 ? 3.292 4.577 11.089 1.00 98.38 94 PHE A O 1
ATOM 726 N N . ASP A 1 95 ? 3.368 2.543 10.149 1.00 98.44 95 ASP A N 1
ATOM 727 C CA . ASP A 1 95 ? 4.806 2.346 10.257 1.00 98.44 95 ASP A CA 1
ATOM 728 C C . ASP A 1 95 ? 5.519 2.816 8.980 1.00 98.44 95 ASP A C 1
ATOM 730 O O . ASP A 1 95 ? 5.664 2.090 7.993 1.00 98.44 95 ASP A O 1
ATOM 734 N N . SER A 1 96 ? 5.997 4.063 9.007 1.00 97.94 96 SER A N 1
ATOM 735 C CA . SER A 1 96 ? 6.826 4.607 7.923 1.00 97.94 96 SER A CA 1
ATOM 736 C C . SER A 1 96 ? 8.226 3.982 7.864 1.00 97.94 96 SER A C 1
ATOM 738 O O . SER A 1 96 ? 8.854 4.023 6.807 1.00 97.94 96 SER A O 1
ATOM 740 N N . MET A 1 97 ? 8.725 3.387 8.955 1.00 98.12 97 MET A N 1
ATOM 741 C CA . MET A 1 97 ? 10.016 2.695 8.939 1.00 98.12 97 MET A CA 1
ATOM 742 C C . MET A 1 97 ? 9.926 1.404 8.132 1.00 98.12 97 MET A C 1
ATOM 744 O O . MET A 1 97 ? 10.813 1.153 7.320 1.00 98.12 97 MET A O 1
ATOM 748 N N . ALA A 1 98 ? 8.822 0.662 8.242 1.00 98.06 98 ALA A N 1
ATOM 749 C CA . ALA A 1 98 ? 8.564 -0.504 7.396 1.00 98.06 98 ALA A CA 1
ATOM 750 C C . ALA A 1 98 ? 8.587 -0.157 5.893 1.00 98.06 98 ALA A C 1
ATOM 752 O O . ALA A 1 98 ? 9.044 -0.959 5.080 1.00 98.06 98 ALA A O 1
ATOM 753 N N . VAL A 1 99 ? 8.142 1.050 5.514 1.00 97.75 99 VAL A N 1
ATOM 754 C CA . VAL A 1 99 ? 8.240 1.543 4.128 1.00 97.75 99 VAL A CA 1
ATOM 755 C C . VAL A 1 99 ? 9.693 1.773 3.721 1.00 97.75 99 VAL A C 1
ATOM 757 O O . VAL A 1 99 ? 10.112 1.315 2.662 1.00 97.75 99 VAL A O 1
ATOM 760 N N . ILE A 1 100 ? 10.476 2.448 4.564 1.00 96.75 100 ILE A N 1
ATOM 761 C CA . ILE A 1 100 ? 11.899 2.708 4.304 1.00 96.75 100 ILE A CA 1
ATOM 762 C C . ILE A 1 100 ? 12.682 1.393 4.176 1.00 96.75 100 ILE A C 1
ATOM 764 O O . ILE A 1 100 ? 13.495 1.248 3.265 1.00 96.75 100 ILE A O 1
ATOM 768 N N . GLU A 1 101 ? 12.416 0.424 5.052 1.00 97.00 101 GLU A N 1
ATOM 769 C CA . GLU A 1 101 ? 13.034 -0.903 5.002 1.00 97.00 101 GLU A CA 1
ATOM 770 C C . GLU A 1 101 ? 12.670 -1.662 3.722 1.00 97.00 101 GLU A C 1
ATOM 772 O O . GLU A 1 101 ? 13.546 -2.262 3.097 1.00 97.00 101 GLU A O 1
ATOM 777 N N . ALA A 1 102 ? 11.405 -1.591 3.297 1.00 95.56 102 ALA A N 1
ATOM 778 C CA . ALA A 1 102 ? 10.958 -2.200 2.052 1.00 95.56 102 ALA A CA 1
ATOM 779 C C . ALA A 1 102 ? 11.674 -1.607 0.831 1.00 95.56 102 ALA A C 1
ATOM 781 O O . ALA A 1 102 ? 12.173 -2.359 -0.000 1.00 95.56 102 ALA A O 1
ATOM 782 N N . MET A 1 103 ? 11.797 -0.278 0.755 1.00 91.94 103 MET A N 1
ATOM 783 C CA . MET A 1 103 ? 12.470 0.412 -0.358 1.00 91.94 103 MET A CA 1
ATOM 784 C C . MET A 1 103 ? 13.974 0.096 -0.449 1.00 91.94 103 MET A C 1
ATOM 786 O O . MET A 1 103 ? 14.580 0.270 -1.503 1.00 91.94 103 MET A O 1
ATOM 790 N N . GLY A 1 104 ? 14.590 -0.361 0.647 1.00 90.31 104 GLY A N 1
ATOM 791 C CA . GLY A 1 104 ? 15.976 -0.836 0.676 1.00 90.31 104 GLY A CA 1
ATOM 792 C C . GLY A 1 104 ? 16.138 -2.341 0.434 1.00 90.31 104 GLY A C 1
ATOM 793 O O . GLY A 1 104 ? 17.265 -2.841 0.455 1.00 90.31 104 GLY A O 1
ATOM 794 N N . SER A 1 105 ? 15.043 -3.085 0.254 1.00 92.06 105 SER A N 1
ATOM 795 C CA . SER A 1 105 ? 15.080 -4.535 0.082 1.00 92.06 105 SER A CA 1
ATOM 796 C C . SER A 1 105 ? 15.405 -4.923 -1.359 1.00 92.06 105 SER A C 1
ATOM 798 O O . SER A 1 105 ? 14.846 -4.380 -2.301 1.00 92.06 105 SER A O 1
ATOM 800 N N . ILE A 1 106 ? 16.281 -5.916 -1.520 1.00 89.44 106 ILE A N 1
ATOM 801 C CA . ILE A 1 106 ? 16.656 -6.500 -2.822 1.00 89.44 106 ILE A CA 1
ATOM 802 C C . ILE A 1 106 ? 16.248 -7.977 -2.928 1.00 89.44 106 ILE A C 1
ATOM 804 O O . ILE A 1 106 ? 16.759 -8.721 -3.763 1.00 89.44 106 ILE A O 1
ATOM 808 N N . THR A 1 107 ? 15.396 -8.439 -2.011 1.00 91.31 107 THR A N 1
ATOM 809 C CA . THR A 1 107 ? 14.962 -9.833 -1.914 1.00 91.31 107 THR A CA 1
ATOM 810 C C . THR A 1 107 ? 13.444 -9.928 -1.857 1.00 91.31 107 THR A C 1
ATOM 812 O O . THR A 1 107 ? 12.741 -8.963 -1.550 1.00 91.31 107 THR A O 1
ATOM 815 N N . ASN A 1 108 ? 12.933 -11.133 -2.114 1.00 94.44 108 ASN A N 1
ATOM 816 C CA . ASN A 1 108 ? 11.530 -11.460 -1.893 1.00 94.44 108 ASN A CA 1
ATOM 817 C C . ASN A 1 108 ? 11.192 -11.332 -0.398 1.00 94.44 108 ASN A C 1
ATOM 819 O O . ASN A 1 108 ? 11.654 -12.146 0.407 1.00 94.44 108 ASN A O 1
ATOM 823 N N . ASN A 1 109 ? 10.406 -10.321 -0.026 1.00 96.81 109 ASN A N 1
ATOM 824 C CA . ASN A 1 109 ? 10.032 -10.062 1.364 1.00 96.81 109 ASN A CA 1
ATOM 825 C C . ASN A 1 109 ? 8.666 -9.359 1.467 1.00 96.81 109 ASN A C 1
ATOM 827 O O . ASN A 1 109 ? 8.103 -8.902 0.473 1.00 96.81 109 ASN A O 1
ATOM 831 N N . SER A 1 110 ? 8.108 -9.297 2.676 1.00 97.25 110 SER A N 1
ATOM 832 C CA . SER A 1 110 ? 6.870 -8.576 2.967 1.00 97.25 110 SER A CA 1
ATOM 833 C C . SER A 1 110 ? 6.998 -7.758 4.246 1.00 97.25 110 SER A C 1
ATOM 835 O O . SER A 1 110 ? 7.384 -8.296 5.283 1.00 97.25 110 SER A O 1
ATOM 837 N N . PHE A 1 111 ? 6.576 -6.503 4.190 1.00 98.19 111 PHE A N 1
ATOM 838 C CA . PHE A 1 111 ? 6.665 -5.538 5.278 1.00 98.19 111 PHE A CA 1
ATOM 839 C C . PHE A 1 111 ? 5.253 -5.091 5.650 1.00 98.19 111 PHE A C 1
ATOM 841 O O . PHE A 1 111 ? 4.487 -4.664 4.787 1.00 98.19 111 PHE A O 1
ATOM 848 N N . LEU A 1 112 ? 4.874 -5.249 6.919 1.00 98.19 112 LEU A N 1
ATOM 849 C CA . LEU A 1 112 ? 3.587 -4.773 7.423 1.00 98.19 112 LEU A CA 1
ATOM 850 C C . LEU A 1 112 ? 3.715 -3.283 7.741 1.00 98.19 112 LEU A C 1
ATOM 852 O O . LEU A 1 112 ? 4.420 -2.931 8.676 1.00 98.19 112 LEU A O 1
ATOM 856 N N . CYS A 1 113 ? 3.032 -2.432 6.979 1.00 98.44 113 CYS A N 1
ATOM 857 C CA . CYS A 1 113 ? 3.071 -0.983 7.182 1.00 98.44 113 CYS A CA 1
AT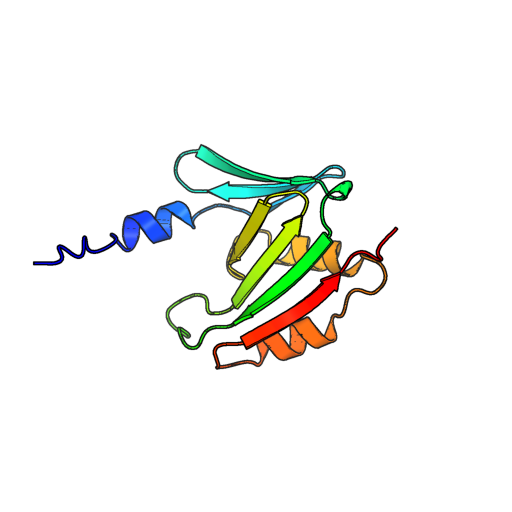OM 858 C C . CYS A 1 113 ? 1.937 -0.513 8.091 1.00 98.44 113 CYS A C 1
ATOM 860 O O . CYS A 1 113 ? 2.079 0.470 8.806 1.00 98.44 113 CYS A O 1
ATOM 862 N N . TRP A 1 114 ? 0.792 -1.194 8.062 1.00 98.50 114 TRP A N 1
ATOM 863 C CA . TRP A 1 114 ? -0.338 -0.846 8.912 1.00 98.50 114 TRP A CA 1
ATOM 864 C C . TRP A 1 114 ? -1.328 -1.999 9.030 1.00 98.50 114 TRP A C 1
ATOM 866 O O . TRP A 1 114 ? -1.490 -2.802 8.106 1.00 98.50 114 TRP A O 1
ATOM 876 N N . ARG A 1 115 ? -2.032 -2.045 10.158 1.00 97.38 115 ARG A N 1
ATOM 877 C CA . ARG A 1 115 ? -3.190 -2.905 10.376 1.00 97.38 115 ARG A CA 1
ATOM 878 C C . ARG A 1 115 ? -4.222 -2.135 11.192 1.00 97.38 115 ARG A C 1
ATOM 880 O O . ARG A 1 115 ? -3.847 -1.433 12.126 1.00 97.38 115 ARG A O 1
ATOM 887 N N . SER A 1 116 ? -5.500 -2.289 10.858 1.00 94.31 116 SER A N 1
ATOM 888 C CA . SER A 1 116 ? -6.582 -1.766 11.689 1.00 94.31 116 SER A CA 1
ATOM 889 C C . SER A 1 116 ? -6.572 -2.475 13.038 1.00 94.31 116 SER A C 1
ATOM 891 O O . SER A 1 116 ? -6.482 -3.708 13.074 1.00 94.31 116 SER A O 1
ATOM 893 N N . ASP A 1 117 ? -6.739 -1.737 14.131 1.00 83.44 117 ASP A N 1
ATOM 894 C CA . ASP A 1 117 ? -6.997 -2.378 15.414 1.00 83.44 117 ASP A CA 1
ATOM 895 C C . ASP A 1 117 ? -8.254 -3.256 15.305 1.00 83.44 117 ASP A C 1
ATOM 897 O O . ASP A 1 117 ? -9.249 -2.836 14.700 1.00 83.44 117 ASP A O 1
ATOM 901 N N . PRO A 1 118 ? -8.226 -4.491 15.836 1.00 61.53 118 PRO A N 1
ATOM 902 C CA . PRO A 1 118 ? -9.439 -5.279 15.950 1.00 61.53 118 PRO A CA 1
ATOM 903 C C . PRO A 1 118 ? -10.405 -4.518 16.865 1.00 61.53 118 PRO A C 1
ATOM 905 O O . PRO A 1 118 ? -10.077 -4.246 18.020 1.00 61.53 118 PRO A O 1
ATOM 908 N N . ALA A 1 119 ? -11.557 -4.137 16.310 1.00 51.84 119 ALA A N 1
ATOM 909 C CA . ALA A 1 119 ? -12.667 -3.564 17.067 1.00 51.84 119 ALA A CA 1
ATOM 910 C C . ALA A 1 119 ? -13.190 -4.538 18.134 1.00 51.84 119 ALA A C 1
ATOM 912 O O . ALA A 1 119 ? -13.158 -5.768 17.883 1.00 51.84 119 ALA A O 1
#

Secondary structure (DSSP, 8-state):
--------HHHHHHHH-S-EEE-SSEEEEEETTTEEEEEEGGGEEEEEEEE-S-TTTS--EEEEEEETTEEEEEETTSTTHHHHHHHHHTSTT--HHHHHHHHT--SSEEEEEEEPPP-

pLDDT: mean 86.94, std 16.22, range [37.06, 98.5]

Sequence (119 aa):
MRFWKRRDPRAAAAQLAGAVSFDDQRITRELGGGRSESIRWVELSEVRLVTTDGGPFADDVVWVLVGGDRGILVPSETPGTGALLERLQELPGFDSMAVIEAMGSITNNSFLCWRSDPA